Protein AF-A0A1A8DJ77-F1 (afdb_monomer_lite)

Organism: Nothobranchius kadleci (NCBI:txid1051664)

Sequence (162 aa):
SRLCQDHFEQNQFEEIARSSAGGKKLKPNAIPTLFSAGEPPYPAVTSPYILLPLKPEPVEKELNFGDHGYARRSLLPGMEEEDAERTDGDQHHCTQCQLLKKKLEQEMQHTARLQREAEEMKKRLYRLDRIEKGLQNFLYEDQVRALSLAKRSRRAVWSPET

Radius of gyration: 33.34 Å; chains: 1; bounding box: 80×44×89 Å

InterPro domains:
  IPR006612 THAP-type zinc finger [PF05485] (2-35)
  IPR006612 THAP-type zinc finger [PS50950] (1-35)

Foldseek 3Di:
DVVVPVFFDPVQWDFDPPDPVRDIDGHPPTDTVVPPPDPPPPDPPPDPPPPDDDDDDDDDDPPPPPDPCVPDPPPDPDDDDDDPPDDVPPPVCDPVNVVVVVVVVVVVVVVVVVVVVVVVVVVVVVVVVVVLVVVVVPDDPLVSVQVVDDPVPNDGDDDPVD

pLDDT: mean 71.85, std 20.34, range [38.5, 98.38]

Secondary structure (DSSP, 8-state):
-GGGTTTS-GGGEEE-TT-TT--EEE-TT---GGG------S-----S--------------------GGGS----TT----------------HHHHHHHHHHHHHHHHHHHHHHHHHHHHHHHHHHHHHHHHHHTTS-HHHHHHHHS-TT---PPPPTT-

Structure (mmCIF, N/CA/C/O backbone):
data_AF-A0A1A8DJ77-F1
#
_entry.id   AF-A0A1A8DJ77-F1
#
loop_
_atom_site.group_PDB
_atom_site.id
_atom_site.type_symbol
_atom_site.label_atom_id
_atom_site.label_alt_id
_atom_site.label_comp_id
_atom_site.label_asym_id
_atom_site.label_entity_id
_atom_site.label_seq_id
_atom_site.pdbx_PDB_ins_code
_atom_site.Cartn_x
_atom_site.Cartn_y
_atom_site.Cartn_z
_atom_site.occupancy
_atom_site.B_iso_or_equiv
_atom_site.auth_seq_id
_atom_site.auth_comp_id
_atom_site.auth_asym_id
_atom_site.auth_atom_id
_atom_site.pdbx_PDB_model_num
ATOM 1 N N . SER A 1 1 ? -50.866 -5.826 19.326 1.00 51.84 1 SER A N 1
ATOM 2 C CA . SER A 1 1 ? -49.895 -5.453 18.280 1.00 51.84 1 SER A CA 1
ATOM 3 C C . SER A 1 1 ? -48.837 -6.541 18.211 1.00 51.84 1 SER A C 1
ATOM 5 O O . SER A 1 1 ? -48.202 -6.788 19.227 1.00 51.84 1 SER A O 1
ATOM 7 N N . ARG A 1 2 ? -48.710 -7.253 17.080 1.00 55.88 2 ARG A N 1
ATOM 8 C CA . ARG A 1 2 ? -47.738 -8.357 16.900 1.00 55.88 2 ARG A CA 1
ATOM 9 C C . ARG A 1 2 ? -46.280 -7.869 16.869 1.00 55.88 2 ARG A C 1
ATOM 11 O O . ARG A 1 2 ? -45.406 -8.584 17.326 1.00 55.88 2 ARG A O 1
ATOM 18 N N . LEU A 1 3 ? -46.061 -6.617 16.456 1.00 57.31 3 LEU A N 1
ATOM 19 C CA . LEU A 1 3 ? -44.743 -5.980 16.320 1.00 57.31 3 LEU A CA 1
ATOM 20 C C . LEU A 1 3 ? -43.968 -5.844 17.643 1.00 57.31 3 LEU A C 1
ATOM 22 O O . LEU A 1 3 ? -42.762 -5.655 17.633 1.00 57.31 3 LEU A O 1
ATOM 26 N N . CYS A 1 4 ? -44.636 -5.925 18.797 1.00 64.44 4 CYS A N 1
ATOM 27 C CA . CYS A 1 4 ? -43.958 -5.802 20.088 1.00 64.44 4 CYS A CA 1
ATOM 28 C C . CYS A 1 4 ? -43.200 -7.076 20.494 1.00 64.44 4 CYS A C 1
ATOM 30 O O . CYS A 1 4 ? -42.337 -6.985 21.353 1.00 64.44 4 CYS A O 1
ATOM 32 N N . GLN A 1 5 ? -43.521 -8.248 19.933 1.00 64.19 5 GLN A N 1
ATOM 33 C CA . GLN A 1 5 ? -42.876 -9.511 20.326 1.00 64.19 5 GLN A CA 1
ATOM 34 C C . GLN A 1 5 ? -41.499 -9.695 19.680 1.00 64.19 5 GLN A C 1
ATOM 36 O O . GLN A 1 5 ? -40.620 -10.268 20.306 1.00 64.19 5 GLN A O 1
ATOM 41 N N . ASP A 1 6 ? -41.288 -9.154 18.480 1.00 73.38 6 ASP A N 1
ATOM 42 C CA . ASP A 1 6 ? -40.024 -9.321 17.747 1.00 73.38 6 ASP A CA 1
ATOM 43 C C . ASP A 1 6 ? -38.897 -8.425 18.286 1.00 73.38 6 ASP A C 1
ATOM 45 O O . ASP A 1 6 ? -37.716 -8.665 18.043 1.00 73.38 6 ASP A O 1
ATOM 49 N N . HIS A 1 7 ? -39.255 -7.362 19.009 1.00 80.69 7 HIS A N 1
ATOM 50 C CA . HIS A 1 7 ? -38.320 -6.328 19.451 1.00 80.69 7 HIS A CA 1
ATOM 51 C C . HIS A 1 7 ? -38.018 -6.367 20.950 1.00 80.69 7 HIS A C 1
ATOM 53 O O . HIS A 1 7 ? -37.307 -5.490 21.430 1.00 80.69 7 HIS A O 1
ATOM 59 N N . PHE A 1 8 ? -38.559 -7.329 21.702 1.00 82.00 8 PHE A N 1
ATOM 60 C CA . PHE A 1 8 ? -38.397 -7.416 23.155 1.00 82.00 8 PHE A CA 1
ATOM 61 C C . PHE A 1 8 ? -38.273 -8.874 23.600 1.00 82.00 8 PHE A C 1
ATOM 63 O O . PHE A 1 8 ? -38.955 -9.753 23.080 1.00 82.00 8 PHE A O 1
ATOM 70 N N . GLU A 1 9 ? -37.431 -9.125 24.598 1.00 81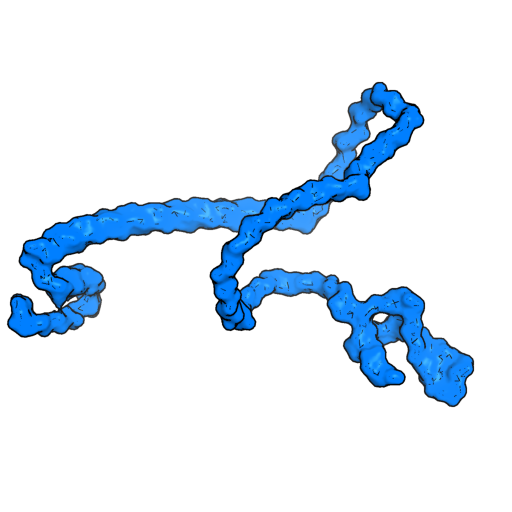.81 9 GLU A N 1
ATOM 71 C CA . GLU A 1 9 ? -37.219 -10.472 25.132 1.00 81.81 9 GLU A CA 1
ATOM 72 C C . GLU A 1 9 ? -38.457 -11.009 25.864 1.00 81.81 9 GLU A C 1
ATOM 74 O O . GLU A 1 9 ? -39.183 -10.276 26.542 1.00 81.81 9 GLU A O 1
ATOM 79 N N . GLN A 1 10 ? -38.675 -12.326 25.802 1.00 80.00 10 GLN A N 1
ATOM 80 C CA . GLN A 1 10 ? -39.860 -12.977 26.378 1.00 80.00 10 GLN A CA 1
ATOM 81 C C . GLN A 1 10 ? -39.999 -12.737 27.899 1.00 80.00 10 GLN A C 1
ATOM 83 O O . GLN A 1 10 ? -41.111 -12.664 28.422 1.00 80.00 10 GLN A O 1
ATOM 88 N N . ASN A 1 11 ? -38.878 -12.579 28.614 1.00 81.12 11 ASN A N 1
ATOM 89 C CA . ASN A 1 11 ? -38.831 -12.319 30.060 1.00 81.12 11 ASN A CA 1
ATOM 90 C C . ASN A 1 11 ? -39.237 -10.879 30.450 1.00 81.12 11 ASN A C 1
ATOM 92 O O . ASN A 1 11 ? -39.430 -10.588 31.639 1.00 81.12 11 ASN A O 1
ATOM 96 N N . GLN A 1 12 ? -39.368 -9.982 29.468 1.00 82.81 12 GLN A N 1
ATOM 97 C CA . GLN A 1 12 ? -39.816 -8.603 29.648 1.00 82.81 12 GLN A CA 1
ATOM 98 C C . GLN A 1 12 ? -41.336 -8.463 29.541 1.00 82.81 12 GLN A C 1
ATOM 100 O O . GLN A 1 12 ? -41.854 -7.360 29.703 1.00 82.81 12 GLN A O 1
ATOM 105 N N . PHE A 1 13 ? -42.060 -9.558 29.309 1.00 85.31 13 PHE A N 1
ATOM 106 C CA . PHE A 1 13 ? -43.514 -9.578 29.332 1.00 85.31 13 PHE A CA 1
ATOM 107 C C . PHE A 1 13 ? -44.039 -10.089 30.676 1.00 85.31 13 PHE A C 1
ATOM 109 O O . PHE A 1 13 ? -43.547 -11.075 31.221 1.00 85.31 13 PHE A O 1
ATOM 116 N N . GLU A 1 14 ? -45.070 -9.431 31.188 1.00 82.19 14 GLU A N 1
ATOM 117 C CA . GLU A 1 14 ? -45.860 -9.863 32.336 1.00 82.19 14 GLU A CA 1
ATOM 118 C C . GLU A 1 14 ? -47.223 -10.371 31.862 1.00 82.19 14 GLU A C 1
ATOM 120 O O . GLU A 1 14 ? -47.857 -9.810 30.958 1.00 82.19 14 GLU A O 1
ATOM 125 N N . GLU A 1 15 ? -47.668 -11.466 32.470 1.00 73.25 15 GLU A N 1
ATOM 126 C CA . GLU A 1 15 ? -48.970 -12.061 32.209 1.00 73.25 15 GLU A CA 1
ATOM 127 C C . GLU A 1 15 ? -50.035 -11.331 33.032 1.00 73.25 15 GLU A C 1
ATOM 129 O O . GLU A 1 15 ? -50.029 -11.358 34.264 1.00 73.25 15 GLU A O 1
ATOM 134 N N . ILE A 1 16 ? -50.949 -10.630 32.357 1.00 68.44 16 ILE A N 1
ATOM 135 C CA . ILE A 1 16 ? -52.007 -9.890 33.045 1.00 68.44 16 ILE A CA 1
ATOM 136 C C . ILE A 1 16 ? -53.194 -10.827 33.263 1.00 68.44 16 ILE A C 1
ATOM 138 O O . ILE A 1 16 ? -54.049 -10.978 32.388 1.00 68.44 16 ILE A O 1
ATOM 142 N N . ALA A 1 17 ? -53.300 -11.368 34.479 1.00 56.66 17 ALA A N 1
ATOM 143 C CA . ALA A 1 17 ? -54.407 -12.227 34.917 1.00 56.66 17 ALA A CA 1
ATOM 144 C C . ALA A 1 17 ? -55.807 -11.562 34.864 1.00 56.66 17 ALA A C 1
ATOM 146 O O . ALA A 1 17 ? -56.814 -12.222 35.089 1.00 56.66 17 ALA A O 1
ATOM 147 N N . ARG A 1 18 ? -55.898 -10.253 34.580 1.00 56.22 18 ARG A N 1
ATOM 148 C CA . ARG A 1 18 ? -57.150 -9.466 34.572 1.00 56.22 18 ARG A CA 1
ATOM 149 C C . ARG A 1 18 ? -57.636 -9.017 33.189 1.00 56.22 18 ARG A C 1
ATOM 151 O O . ARG A 1 18 ? -58.581 -8.239 33.116 1.00 56.22 18 ARG A O 1
ATOM 158 N N . SER A 1 19 ? -57.019 -9.468 32.095 1.00 54.69 19 SER A N 1
ATOM 159 C CA . SER A 1 19 ? -57.529 -9.167 30.749 1.00 54.69 19 SER A CA 1
ATOM 160 C C . SER A 1 19 ? -58.411 -10.308 30.240 1.00 54.69 19 SER A C 1
ATOM 162 O O . SER A 1 19 ? -57.983 -11.458 30.206 1.00 54.69 19 SER A O 1
ATOM 164 N N . SER A 1 20 ? -59.631 -9.997 29.797 1.00 52.88 20 SER A N 1
ATOM 165 C CA . SER A 1 20 ? -60.588 -10.964 29.227 1.00 52.88 20 SER A CA 1
ATOM 166 C C . SER A 1 20 ? -60.107 -11.643 27.932 1.00 52.88 20 SER A C 1
ATOM 168 O O . SER A 1 20 ? -60.791 -12.514 27.409 1.00 52.88 20 SER A O 1
ATOM 170 N N . ALA A 1 21 ? -58.924 -11.268 27.429 1.00 58.22 21 ALA A N 1
ATOM 171 C CA . ALA A 1 21 ? -58.300 -11.786 26.215 1.00 58.22 21 ALA A CA 1
ATOM 172 C C . ALA A 1 21 ? -56.899 -12.402 26.442 1.00 58.22 21 ALA A C 1
ATOM 174 O O . ALA A 1 21 ? -56.183 -12.626 25.468 1.00 58.22 21 ALA A O 1
ATOM 175 N N . GLY A 1 22 ? -56.480 -12.653 27.693 1.00 57.66 22 GLY A N 1
ATOM 176 C CA . GLY A 1 22 ? -55.218 -13.359 27.990 1.00 57.66 22 GLY A CA 1
ATOM 177 C C . GLY A 1 22 ? -53.959 -12.665 27.448 1.00 57.66 22 GLY A C 1
ATOM 178 O O . GLY A 1 22 ? -53.024 -13.318 26.986 1.00 57.66 22 GLY A O 1
ATOM 179 N N . GLY A 1 23 ? -53.946 -11.330 27.436 1.00 64.25 23 GLY A N 1
ATOM 180 C CA . GLY A 1 23 ? -52.876 -10.538 26.838 1.00 64.25 23 GLY A CA 1
ATOM 181 C C . GLY A 1 23 ? -51.635 -10.430 27.728 1.00 64.25 23 GLY A C 1
ATOM 182 O O . GLY A 1 23 ? -51.720 -10.042 28.892 1.00 64.25 23 GLY A O 1
ATOM 183 N N . LYS A 1 24 ? -50.461 -10.702 27.150 1.00 73.81 24 LYS A N 1
ATOM 184 C CA . LYS A 1 24 ? -49.154 -10.373 27.741 1.00 73.81 24 LYS A CA 1
ATOM 185 C C . LYS A 1 24 ? -48.822 -8.902 27.477 1.00 73.81 24 LYS A C 1
ATOM 187 O O . LYS A 1 24 ? -49.016 -8.429 26.353 1.00 73.81 24 LYS A O 1
ATOM 192 N N . LYS A 1 25 ? -48.303 -8.181 28.474 1.00 81.00 25 LYS A N 1
ATOM 193 C CA . LYS A 1 25 ? -47.880 -6.773 28.340 1.00 81.00 25 LYS A CA 1
ATOM 194 C C . LYS A 1 25 ? -46.406 -6.627 28.697 1.00 81.00 25 LYS A C 1
ATOM 196 O O . LYS A 1 25 ? -45.910 -7.351 29.545 1.00 81.00 25 LYS A O 1
ATOM 201 N N . LEU A 1 26 ? -45.718 -5.687 28.058 1.00 81.38 26 LEU A N 1
ATOM 202 C CA . LEU A 1 26 ? -44.345 -5.336 28.408 1.00 81.38 26 LEU A CA 1
ATOM 203 C C . LEU A 1 26 ? -44.260 -4.726 29.814 1.00 81.38 26 LEU A C 1
ATOM 205 O O . LEU A 1 26 ? -45.126 -3.938 30.213 1.00 81.38 26 LEU A O 1
ATOM 209 N N . LYS A 1 27 ? -43.184 -5.060 30.526 1.00 85.06 27 LYS A N 1
ATOM 210 C CA . LYS A 1 27 ? -42.765 -4.414 31.771 1.00 85.06 27 LYS A CA 1
ATOM 211 C C . LYS A 1 27 ? -42.522 -2.917 31.537 1.00 85.06 27 LYS A C 1
ATOM 213 O O . LYS A 1 27 ? -42.059 -2.549 30.459 1.00 85.06 27 LYS A O 1
ATOM 218 N N . PRO A 1 28 ? -42.741 -2.049 32.541 1.00 79.81 28 PRO A N 1
ATOM 219 C CA . PRO A 1 28 ? -42.456 -0.614 32.422 1.00 79.81 28 PRO A CA 1
ATOM 220 C C . PRO A 1 28 ? -41.002 -0.298 32.037 1.00 79.81 28 PRO A C 1
ATOM 222 O O . PRO A 1 28 ? -40.753 0.692 31.362 1.00 79.81 28 PRO A O 1
ATOM 225 N N . ASN A 1 29 ? -40.063 -1.171 32.417 1.00 81.50 29 ASN A N 1
ATOM 226 C CA . ASN A 1 29 ? -38.628 -1.043 32.141 1.00 81.50 29 ASN A CA 1
ATOM 227 C C . ASN A 1 29 ? -38.158 -1.969 31.003 1.00 81.50 29 ASN A C 1
ATOM 229 O O . ASN A 1 29 ? -37.002 -2.388 30.989 1.00 81.50 29 ASN A O 1
ATOM 233 N N . ALA A 1 30 ? -39.052 -2.378 30.099 1.00 82.81 30 ALA A N 1
ATOM 23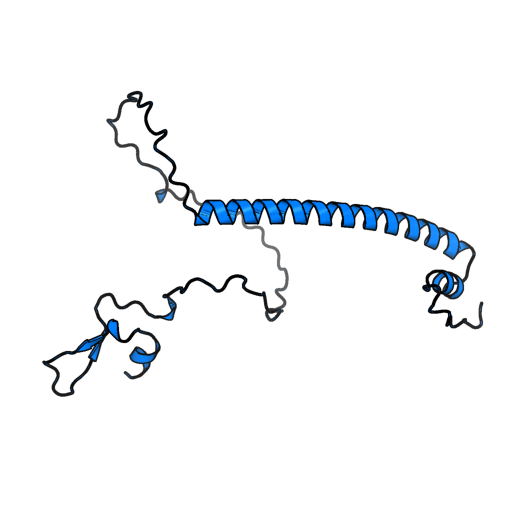4 C CA . ALA A 1 30 ? -38.676 -3.214 28.965 1.00 82.81 30 ALA A CA 1
ATOM 235 C C . ALA A 1 30 ? -37.749 -2.437 28.017 1.00 82.81 30 ALA A C 1
ATOM 237 O O . ALA A 1 30 ? -38.075 -1.334 27.574 1.00 82.81 30 ALA A O 1
ATOM 238 N N . ILE A 1 31 ? -36.593 -3.022 27.709 1.00 78.69 31 ILE A N 1
ATOM 239 C CA . ILE A 1 31 ? -35.590 -2.440 26.815 1.00 78.69 31 ILE A CA 1
ATOM 240 C C . ILE A 1 31 ? -35.661 -3.206 25.494 1.00 78.69 31 ILE A C 1
ATOM 242 O O . ILE A 1 31 ? -35.503 -4.429 25.528 1.00 78.69 31 ILE A O 1
ATOM 246 N N . PRO A 1 32 ? -35.870 -2.529 24.348 1.00 83.75 32 PRO A N 1
ATOM 247 C CA . PRO A 1 32 ? -35.885 -3.204 23.060 1.00 83.75 32 PRO A CA 1
ATOM 248 C C . PRO A 1 32 ? -34.564 -3.930 22.787 1.00 83.75 32 PRO A C 1
ATOM 250 O O . PRO A 1 32 ? -33.491 -3.383 23.049 1.00 83.75 32 PRO A O 1
ATOM 253 N N . THR A 1 33 ? -34.628 -5.116 22.186 1.00 76.44 33 THR A N 1
ATOM 254 C CA . THR A 1 33 ? -33.459 -5.938 21.823 1.00 76.44 33 THR A CA 1
ATOM 255 C C . THR A 1 33 ? -32.489 -5.213 20.890 1.00 76.44 33 THR A C 1
ATOM 257 O O . THR A 1 33 ? -31.295 -5.477 20.933 1.00 76.44 33 THR A O 1
ATOM 260 N N . LEU A 1 34 ? -32.965 -4.225 20.122 1.00 72.94 34 LEU A N 1
ATOM 261 C CA . LEU A 1 34 ? -32.128 -3.313 19.327 1.00 72.94 34 LEU A CA 1
ATOM 262 C C . LEU A 1 34 ? -31.071 -2.567 20.163 1.00 72.94 34 LEU A C 1
ATOM 264 O O . LEU A 1 34 ? -30.037 -2.180 19.627 1.00 72.94 34 LEU A O 1
ATOM 268 N N . PHE A 1 35 ? -31.330 -2.358 21.457 1.00 69.25 35 PHE A N 1
ATOM 269 C CA . PHE A 1 35 ? -30.414 -1.707 22.398 1.00 69.25 35 PHE A CA 1
ATOM 270 C C . PHE A 1 35 ? -29.693 -2.694 23.315 1.00 69.25 35 PHE A C 1
ATOM 272 O O . PHE A 1 35 ? -28.780 -2.293 24.039 1.00 69.25 35 PHE A O 1
ATOM 279 N N . SER A 1 36 ? -30.060 -3.978 23.279 1.00 63.53 36 SER A N 1
ATOM 280 C CA . SER A 1 36 ? -29.227 -5.037 23.836 1.00 63.53 36 SER A CA 1
ATOM 281 C C . SER A 1 36 ? -28.021 -5.194 22.923 1.00 63.53 36 SER A C 1
ATOM 283 O O . SER A 1 36 ? -27.973 -6.054 22.048 1.00 63.53 36 SER A O 1
ATOM 285 N N . ALA A 1 37 ? -27.030 -4.333 23.137 1.00 57.72 37 ALA A N 1
ATOM 286 C CA . ALA A 1 37 ? -25.674 -4.576 22.703 1.00 57.72 37 ALA A CA 1
ATOM 287 C C . ALA A 1 37 ? -25.192 -5.847 23.418 1.00 57.72 37 ALA A C 1
ATOM 289 O O . ALA A 1 37 ? -24.577 -5.794 24.481 1.00 57.72 37 ALA A O 1
ATOM 290 N N . GLY A 1 38 ? -25.510 -7.011 22.844 1.00 57.50 38 GLY A N 1
ATOM 291 C CA . GLY A 1 38 ? -24.636 -8.162 22.984 1.00 57.50 38 GLY A CA 1
ATOM 292 C C . GLY A 1 38 ? -23.220 -7.705 22.646 1.00 57.50 38 GLY A C 1
ATOM 293 O O . GLY A 1 38 ? -23.038 -6.787 21.841 1.00 57.50 38 GLY A O 1
ATOM 294 N N . GLU A 1 39 ? -22.236 -8.292 23.319 1.00 51.28 39 GLU A N 1
ATOM 295 C CA . GLU A 1 39 ? -20.825 -8.009 23.076 1.00 51.28 39 GLU A CA 1
ATOM 296 C C . GLU A 1 39 ? -20.594 -7.959 21.555 1.00 51.28 39 GLU A C 1
ATOM 298 O O . GLU A 1 39 ? -20.901 -8.944 20.871 1.00 51.28 39 GLU A O 1
ATOM 303 N N . PRO A 1 40 ? -20.194 -6.805 20.981 1.00 51.41 40 PRO A N 1
ATOM 304 C CA . PRO A 1 40 ? -20.065 -6.703 19.539 1.00 51.41 40 PRO A CA 1
ATOM 305 C C . PRO A 1 40 ? -19.062 -7.775 19.112 1.00 51.41 40 PRO A C 1
ATOM 307 O O . PRO A 1 40 ? -17.978 -7.826 19.703 1.00 51.41 40 PRO A O 1
ATOM 310 N N . PRO A 1 41 ? -19.384 -8.640 18.129 1.00 48.75 41 PRO A N 1
ATOM 311 C CA . PRO A 1 41 ? -18.414 -9.589 17.617 1.00 48.75 41 PRO A CA 1
ATOM 312 C C . PRO A 1 41 ? -17.287 -8.770 16.994 1.00 48.75 41 PRO A C 1
ATOM 314 O O . PRO A 1 41 ? -17.394 -8.249 15.885 1.00 48.75 41 PRO A O 1
ATOM 317 N N . TYR A 1 42 ? -16.223 -8.570 17.761 1.00 42.91 42 TYR A N 1
ATOM 318 C CA . TYR A 1 42 ? -15.037 -7.906 17.272 1.00 42.91 42 TYR A CA 1
ATOM 319 C C . TYR A 1 42 ? -14.233 -8.925 16.453 1.00 42.91 42 TYR A C 1
ATOM 321 O O . TYR A 1 42 ? -14.036 -10.049 16.924 1.00 42.91 42 TYR A O 1
ATOM 329 N N . PRO A 1 43 ? -13.726 -8.556 15.265 1.00 53.66 43 PRO A N 1
ATOM 330 C CA . PRO A 1 43 ? -13.778 -7.238 14.645 1.00 53.66 43 PRO A CA 1
ATOM 331 C C . PRO A 1 43 ? -14.940 -7.106 13.656 1.00 53.66 43 PRO A C 1
ATOM 333 O O . PRO A 1 43 ? -15.202 -8.001 12.853 1.00 53.66 43 PRO A O 1
ATOM 336 N N . ALA A 1 44 ? -15.558 -5.922 13.650 1.00 48.94 44 ALA A N 1
ATOM 337 C CA . ALA A 1 44 ? -16.342 -5.438 12.527 1.00 48.94 44 ALA A CA 1
ATOM 338 C C . ALA A 1 44 ? -15.428 -5.371 11.296 1.00 48.94 44 ALA A C 1
ATOM 340 O O . ALA A 1 44 ? -14.699 -4.400 11.090 1.00 48.94 44 ALA A O 1
ATOM 341 N N . VAL A 1 45 ? -15.433 -6.440 10.500 1.00 45.53 45 VAL A N 1
ATOM 342 C CA . VAL A 1 45 ? -14.907 -6.418 9.142 1.00 45.53 45 VAL A CA 1
ATOM 343 C C . VAL A 1 45 ? -15.758 -5.403 8.396 1.00 45.53 45 VAL A C 1
ATOM 345 O O . VAL A 1 45 ? -16.937 -5.625 8.122 1.00 45.53 45 VAL A O 1
ATOM 348 N N . THR A 1 46 ? -15.162 -4.247 8.142 1.00 48.53 46 THR A N 1
ATOM 349 C CA . THR A 1 46 ? -15.692 -3.199 7.288 1.00 48.53 46 THR A CA 1
ATOM 350 C C . THR A 1 46 ? -15.947 -3.785 5.901 1.00 48.53 46 THR A C 1
ATOM 352 O O . THR A 1 46 ? -15.051 -3.902 5.070 1.00 48.53 46 THR A O 1
ATOM 355 N N . SER A 1 47 ? -17.190 -4.197 5.651 1.00 38.62 47 SER A N 1
ATOM 356 C CA . SER A 1 47 ? -17.661 -4.489 4.301 1.00 38.62 47 SER A CA 1
ATOM 357 C C . SER A 1 47 ? -17.677 -3.181 3.494 1.00 38.62 47 SER A C 1
ATOM 359 O O . SER A 1 47 ? -18.221 -2.181 3.976 1.00 38.62 47 SER A O 1
ATOM 361 N N . PRO A 1 48 ? -17.087 -3.140 2.287 1.00 50.84 48 PRO A N 1
ATOM 362 C CA . PRO A 1 48 ? -16.963 -1.929 1.492 1.00 50.84 48 PRO A CA 1
ATOM 363 C C . PRO A 1 48 ? -18.256 -1.698 0.701 1.00 50.84 48 PRO A C 1
ATOM 365 O O . PRO A 1 48 ? -18.309 -1.928 -0.500 1.00 50.84 48 PRO A O 1
ATOM 368 N N . TYR A 1 49 ? -19.320 -1.258 1.369 1.00 47.22 49 TYR A N 1
ATOM 369 C CA . TYR A 1 49 ? -20.577 -0.891 0.704 1.00 47.22 49 TYR A CA 1
ATOM 370 C C . TYR A 1 49 ? -21.149 0.420 1.240 1.00 47.22 49 TYR A C 1
ATOM 372 O O . TYR A 1 49 ? -22.335 0.526 1.515 1.00 47.22 49 TYR A O 1
ATOM 380 N N . ILE A 1 50 ? -20.314 1.452 1.362 1.00 54.69 50 ILE A N 1
ATOM 381 C CA . ILE A 1 50 ? -20.798 2.838 1.380 1.00 54.69 50 ILE A CA 1
ATOM 382 C C . ILE A 1 50 ? -19.848 3.686 0.525 1.00 54.69 50 ILE A C 1
AT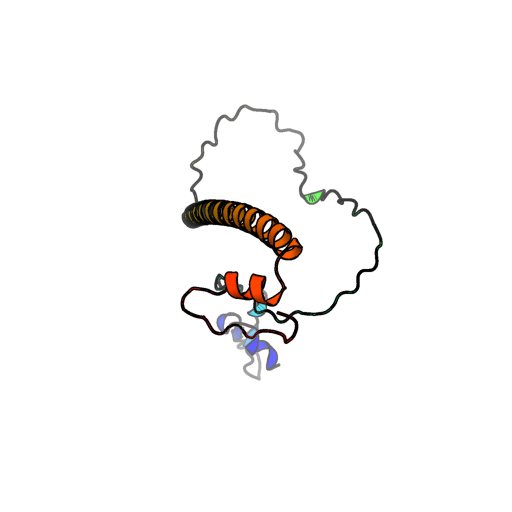OM 384 O O . ILE A 1 50 ? -19.066 4.488 1.022 1.00 54.69 50 ILE A O 1
ATOM 388 N N . LEU A 1 51 ? -19.893 3.477 -0.792 1.00 48.91 51 LEU A N 1
ATOM 389 C CA . LEU A 1 51 ? -19.471 4.489 -1.760 1.00 48.91 51 LEU A CA 1
ATOM 390 C C . LEU A 1 51 ? -20.702 5.330 -2.109 1.00 48.91 51 LEU A C 1
ATOM 392 O O . LEU A 1 51 ? -21.401 5.056 -3.080 1.00 48.91 51 LEU A O 1
ATOM 396 N N . LEU A 1 52 ? -20.978 6.345 -1.294 1.00 47.53 52 LEU A N 1
ATOM 397 C CA . LEU A 1 52 ? -21.810 7.477 -1.696 1.00 47.53 52 LEU A CA 1
ATOM 398 C C . LEU A 1 52 ? -20.866 8.661 -1.954 1.00 47.53 52 LEU A C 1
ATOM 400 O O . LEU A 1 52 ? -20.126 9.035 -1.042 1.00 47.53 52 LEU A O 1
ATOM 404 N N . PRO A 1 53 ? -20.834 9.241 -3.170 1.00 45.81 53 PRO A N 1
ATOM 405 C CA . PRO A 1 53 ? -19.949 10.357 -3.468 1.00 45.81 53 PRO A CA 1
ATOM 406 C C . PRO A 1 53 ? -20.491 11.623 -2.798 1.00 45.81 53 PRO A C 1
ATOM 408 O O . PRO A 1 53 ? -21.426 12.252 -3.295 1.00 45.81 53 PRO A O 1
ATOM 411 N N . LEU A 1 54 ? -19.905 12.011 -1.667 1.00 43.00 54 LEU A N 1
ATOM 412 C CA . LEU A 1 54 ? -20.104 13.347 -1.117 1.00 43.00 54 LEU A CA 1
ATOM 413 C C . LEU A 1 54 ? -19.216 14.320 -1.899 1.00 43.00 54 LEU A C 1
ATOM 415 O O . LEU A 1 54 ? -17.989 14.283 -1.811 1.00 43.00 54 LEU A O 1
ATOM 419 N N . LYS A 1 55 ? -19.860 15.166 -2.708 1.00 39.25 55 LYS A N 1
ATOM 420 C CA . LYS A 1 55 ? -19.246 16.354 -3.311 1.00 39.25 55 LYS A CA 1
ATOM 421 C C . LYS A 1 55 ? -18.629 17.244 -2.218 1.00 39.25 55 LYS A C 1
ATOM 423 O O . LYS A 1 55 ? -19.272 17.425 -1.185 1.00 39.25 55 LYS A O 1
ATOM 428 N N . PRO A 1 56 ? -17.461 17.862 -2.455 1.00 47.94 56 PRO A N 1
ATOM 429 C CA . PRO A 1 56 ? -16.933 18.887 -1.567 1.00 47.94 56 PRO A CA 1
ATOM 430 C C . PRO A 1 56 ? -17.536 20.256 -1.922 1.00 47.94 56 PRO A C 1
ATOM 432 O O . PRO A 1 56 ? -17.426 20.708 -3.059 1.00 47.94 56 PRO A O 1
ATOM 435 N N . GLU A 1 57 ? -18.148 20.914 -0.941 1.00 38.91 57 GLU A N 1
ATOM 436 C CA . GLU A 1 57 ? -18.423 22.358 -0.937 1.00 38.91 57 GLU A CA 1
ATOM 437 C C . GLU A 1 57 ? -17.802 22.935 0.350 1.00 38.91 57 GLU A C 1
ATOM 439 O O . GLU A 1 57 ? -17.947 22.309 1.409 1.00 38.91 57 GLU A O 1
ATOM 444 N N . PRO A 1 58 ? -17.065 24.059 0.290 1.00 48.75 58 PRO A N 1
ATOM 445 C CA . PRO A 1 58 ? -16.289 24.561 1.412 1.00 48.75 58 PRO A CA 1
ATOM 446 C C . PRO A 1 58 ? -17.059 25.656 2.153 1.00 48.75 58 PRO A C 1
ATOM 448 O O . PRO A 1 58 ? -17.293 26.729 1.609 1.00 48.75 58 PRO A O 1
ATOM 451 N N . VAL A 1 59 ? -17.389 25.437 3.425 1.00 41.47 59 VAL A N 1
ATOM 452 C CA . VAL A 1 59 ? -17.665 26.550 4.343 1.00 41.47 59 VAL A CA 1
ATOM 453 C C . VAL A 1 59 ? -17.004 26.244 5.675 1.00 41.47 59 VAL A C 1
ATOM 455 O O . VAL A 1 59 ? -17.483 25.437 6.471 1.00 41.47 59 VAL A O 1
ATOM 458 N N . GLU A 1 60 ? -15.879 26.918 5.889 1.00 51.72 60 GLU A N 1
ATOM 459 C CA . GLU A 1 60 ? -15.279 27.130 7.195 1.00 51.72 60 GLU A CA 1
ATOM 460 C C . GLU A 1 60 ? -16.336 27.755 8.109 1.00 51.72 60 GLU A C 1
ATOM 462 O O . GLU A 1 60 ? -16.745 28.905 7.951 1.00 51.72 60 GLU A O 1
ATOM 467 N N . LYS A 1 61 ? -16.823 26.971 9.065 1.00 44.06 61 LYS A N 1
ATOM 468 C CA . LYS A 1 61 ? -17.503 27.504 10.236 1.00 44.06 61 LYS A CA 1
ATOM 469 C C . LYS A 1 61 ? -16.790 26.916 11.430 1.00 44.06 61 LYS A C 1
ATOM 471 O O . LYS A 1 61 ? -16.928 25.728 11.713 1.00 44.06 61 LYS A O 1
ATOM 476 N N . GLU A 1 62 ? -15.979 27.757 12.061 1.00 46.12 62 GLU A N 1
ATOM 477 C CA . GLU A 1 62 ? -15.372 27.519 13.361 1.00 46.12 62 GLU A CA 1
ATOM 478 C C . GLU A 1 62 ? -16.423 26.895 14.286 1.00 46.12 62 GLU A C 1
ATOM 480 O O . GLU A 1 62 ? -17.368 27.556 14.729 1.00 46.12 62 GLU A O 1
ATOM 485 N N . LEU A 1 63 ? -16.292 25.591 14.550 1.00 47.12 63 LEU A N 1
ATOM 486 C CA . LEU A 1 63 ? -16.987 24.974 15.665 1.00 47.12 63 LEU A CA 1
ATOM 487 C C . LEU A 1 63 ? -16.309 25.509 16.921 1.00 47.12 63 LEU A C 1
ATOM 489 O O . LEU A 1 63 ? -15.313 24.974 17.402 1.00 47.12 63 LEU A O 1
ATOM 493 N N . ASN A 1 64 ? -16.873 26.603 17.423 1.00 46.16 64 ASN A N 1
ATOM 494 C CA . ASN A 1 64 ? -16.786 26.991 18.816 1.00 46.16 64 ASN A CA 1
ATOM 495 C C . ASN A 1 64 ? -17.049 25.726 19.644 1.00 46.16 64 ASN A C 1
ATOM 497 O O . ASN A 1 64 ? -18.173 25.216 19.667 1.00 46.16 64 ASN A O 1
ATOM 501 N N . PHE A 1 65 ? -15.999 25.181 20.259 1.00 44.59 65 PHE A N 1
ATOM 502 C CA . PHE A 1 65 ? -16.120 24.117 21.244 1.00 44.59 65 PHE A CA 1
ATOM 503 C C . PHE A 1 65 ? -16.894 24.702 22.422 1.00 44.59 65 PHE A C 1
ATOM 505 O O . PHE A 1 65 ? -16.327 25.357 23.293 1.00 44.59 65 PHE A O 1
ATOM 512 N N . GLY A 1 66 ? -18.215 24.526 22.394 1.00 47.97 66 GLY A N 1
ATOM 513 C CA . GLY A 1 66 ? -19.088 24.846 23.506 1.00 47.97 66 GLY A CA 1
ATOM 514 C C . GLY A 1 66 ? -18.590 24.098 24.731 1.00 47.97 66 GLY A C 1
ATOM 515 O O . GLY A 1 66 ? -18.684 22.875 24.798 1.00 47.97 66 GLY A O 1
ATOM 516 N N . ASP A 1 67 ? -18.018 24.855 25.659 1.00 50.38 67 ASP A N 1
ATOM 517 C CA . ASP A 1 67 ? -17.551 24.404 26.959 1.00 50.38 67 ASP A CA 1
ATOM 518 C C . ASP A 1 67 ? -18.700 23.657 27.655 1.00 50.38 67 ASP A C 1
ATOM 520 O O . ASP A 1 67 ? -19.720 24.237 28.041 1.00 50.38 67 ASP A O 1
ATOM 524 N N . HIS A 1 68 ? -18.588 22.331 27.727 1.00 55.47 68 HIS A N 1
ATOM 525 C CA . HIS A 1 68 ? -19.591 21.455 28.314 1.00 55.47 68 HIS A CA 1
ATOM 526 C C . HIS A 1 68 ? -19.571 21.613 29.841 1.00 55.47 68 HIS A C 1
ATOM 528 O O . HIS A 1 68 ? -18.995 20.808 30.574 1.00 55.47 68 HIS A O 1
ATOM 534 N N . GLY A 1 69 ? -20.226 22.669 30.330 1.00 58.66 69 GLY A N 1
ATOM 535 C CA . GLY A 1 69 ? -20.258 23.058 31.743 1.00 58.66 69 GLY A CA 1
ATOM 536 C C . GLY A 1 69 ? -20.805 22.002 32.712 1.00 58.66 69 GLY A C 1
ATOM 537 O O . GLY A 1 69 ? -20.594 22.127 33.912 1.00 58.66 69 GLY A O 1
ATOM 538 N N . TYR A 1 70 ? -21.441 20.931 32.225 1.00 59.00 70 TYR A N 1
ATOM 539 C CA . TYR A 1 70 ? -21.891 19.812 33.063 1.00 59.00 70 TYR A CA 1
ATOM 540 C C . TYR A 1 70 ? -20.745 18.910 33.560 1.00 59.00 70 TYR A C 1
ATOM 542 O O . TYR A 1 70 ? -20.959 18.110 34.466 1.00 59.00 70 TYR A O 1
ATOM 550 N N . ALA A 1 71 ? -19.537 19.025 32.993 1.00 54.53 71 ALA A N 1
ATOM 551 C CA . ALA A 1 71 ? -18.347 18.304 33.456 1.00 54.53 71 ALA A CA 1
ATOM 552 C C . ALA A 1 71 ? -17.502 19.105 34.467 1.00 54.53 71 ALA A C 1
ATOM 554 O O . ALA A 1 71 ? -16.505 18.592 34.984 1.00 54.53 71 ALA A O 1
ATOM 555 N N . ARG A 1 72 ? -17.878 20.355 34.777 1.00 57.78 72 ARG A N 1
ATOM 556 C CA . ARG A 1 72 ? -17.207 21.121 35.831 1.00 57.78 72 ARG A CA 1
ATOM 557 C C . ARG A 1 72 ? -17.648 20.576 37.185 1.00 57.78 72 ARG A C 1
ATOM 559 O O . ARG A 1 72 ? -18.808 20.687 37.565 1.00 57.78 72 ARG A O 1
ATOM 566 N N . ARG A 1 73 ? -16.701 20.001 37.928 1.00 56.66 73 ARG A N 1
ATOM 567 C CA . ARG A 1 73 ? -16.884 19.703 39.350 1.00 56.66 73 ARG A CA 1
ATOM 568 C C . ARG A 1 73 ? -17.117 21.031 40.069 1.00 56.66 73 ARG A C 1
ATOM 570 O O . ARG A 1 73 ? -16.179 21.799 40.258 1.00 56.66 73 ARG A O 1
ATOM 577 N N . SER A 1 74 ? -18.358 21.322 40.437 1.00 50.38 74 SER A N 1
ATOM 578 C CA . SER A 1 74 ? -18.643 22.370 41.410 1.00 50.38 74 SER A CA 1
ATOM 579 C C . SER A 1 74 ? -18.045 21.924 42.742 1.00 50.38 74 SER A C 1
ATOM 581 O O . SER A 1 74 ? -18.608 21.069 43.420 1.00 50.38 74 SER A O 1
ATOM 583 N N . LEU A 1 75 ? -16.869 22.452 43.086 1.00 48.66 75 LEU A N 1
ATOM 584 C CA . LEU A 1 75 ? -16.345 22.357 44.443 1.00 48.66 75 LEU A CA 1
ATOM 585 C C . LEU A 1 75 ? -17.311 23.138 45.334 1.00 48.66 75 LEU A C 1
ATOM 587 O O . LEU A 1 75 ? -17.466 24.351 45.186 1.00 48.66 75 LEU A O 1
ATOM 591 N N . LEU A 1 76 ? -18.030 22.420 46.194 1.00 48.69 76 LEU A N 1
ATOM 592 C CA . LEU A 1 76 ? -18.863 23.038 47.216 1.00 48.69 76 LEU A CA 1
ATOM 593 C C . LEU A 1 76 ? -17.949 23.848 48.154 1.00 48.69 76 LEU A C 1
ATOM 595 O O . LEU A 1 76 ? -16.907 23.330 48.560 1.00 48.69 76 LEU A O 1
ATOM 599 N N . PRO A 1 77 ? -18.302 25.099 48.503 1.00 40.91 77 PRO A N 1
ATOM 600 C CA . PRO A 1 77 ? -17.508 25.896 49.432 1.00 40.91 77 PRO A CA 1
ATOM 601 C C . PRO A 1 77 ? -17.484 25.223 50.812 1.00 40.91 77 PRO A C 1
ATOM 603 O O . PRO A 1 77 ? -18.526 25.134 51.459 1.00 40.91 77 PRO A O 1
ATOM 606 N N . GLY A 1 78 ? -16.316 24.732 51.243 1.00 47.84 78 GLY A N 1
ATOM 607 C CA . GLY A 1 78 ? -16.125 24.185 52.593 1.00 47.84 78 GLY A CA 1
ATOM 608 C C . GLY A 1 78 ? -15.218 22.957 52.747 1.00 47.84 78 GLY A C 1
ATOM 609 O O . GLY A 1 78 ? -15.059 22.508 53.874 1.00 47.84 78 GLY A O 1
ATOM 610 N N . MET A 1 79 ? -14.622 22.403 51.684 1.00 41.28 79 MET A N 1
ATOM 611 C CA . MET A 1 79 ? -13.530 21.426 51.838 1.00 41.28 79 MET A CA 1
ATOM 612 C C . MET A 1 79 ? -12.194 22.147 51.709 1.00 41.28 79 MET A C 1
ATOM 614 O O . MET A 1 79 ? -11.711 22.391 50.605 1.00 41.28 79 MET A O 1
ATOM 618 N N . GLU A 1 80 ? -11.652 22.539 52.857 1.00 41.00 80 GLU A N 1
ATOM 619 C CA . GLU A 1 80 ? -10.250 22.913 53.003 1.00 41.00 80 GLU A CA 1
ATOM 620 C C . GLU A 1 80 ? -9.367 21.727 52.579 1.00 41.00 80 GLU A C 1
ATOM 622 O O . GLU A 1 80 ? -9.743 20.563 52.742 1.00 41.00 80 GLU A O 1
ATOM 627 N N . GLU A 1 81 ? -8.227 22.040 51.961 1.00 50.34 81 GLU A N 1
ATOM 628 C CA . GLU A 1 81 ? -7.185 21.082 51.600 1.00 50.34 81 GLU A CA 1
ATOM 629 C C . GLU A 1 81 ? -6.655 20.405 52.869 1.00 50.34 81 GLU A C 1
ATOM 631 O O . GLU A 1 81 ? -5.750 20.914 53.525 1.00 50.34 81 GLU A O 1
ATOM 636 N N . GLU A 1 82 ? -7.215 19.253 53.226 1.00 43.91 82 GLU A N 1
ATOM 637 C CA . GLU A 1 82 ? -6.525 18.305 54.091 1.00 43.91 82 GLU A CA 1
ATOM 638 C C . GLU A 1 82 ? -5.814 17.278 53.217 1.00 43.91 82 GLU A C 1
ATOM 640 O O . GLU A 1 82 ? -6.435 16.513 52.472 1.00 43.91 82 GLU A O 1
ATOM 645 N N . ASP A 1 83 ? -4.487 17.299 53.332 1.00 47.59 83 ASP A N 1
ATOM 646 C CA . ASP A 1 83 ? -3.577 16.224 52.973 1.00 47.59 83 ASP A CA 1
ATOM 647 C C . ASP A 1 83 ? -4.206 14.856 53.265 1.00 47.59 83 ASP A C 1
ATOM 649 O O . ASP A 1 83 ? -4.248 14.369 54.395 1.00 47.59 83 ASP A O 1
ATOM 653 N N . ALA A 1 84 ? -4.661 14.203 52.202 1.00 44.97 84 ALA A N 1
ATOM 654 C CA . ALA A 1 84 ? -4.943 12.783 52.191 1.00 44.97 84 ALA A CA 1
ATOM 655 C C . ALA A 1 84 ? -4.067 12.147 51.115 1.00 44.97 84 ALA A C 1
ATOM 657 O O . ALA A 1 84 ? -4.512 11.725 50.047 1.00 44.97 84 ALA A O 1
ATOM 658 N N . GLU A 1 85 ? -2.782 12.054 51.445 1.00 48.31 85 GLU A N 1
ATOM 659 C CA . GLU A 1 85 ? -1.953 10.899 51.128 1.00 48.31 85 GLU A CA 1
ATOM 660 C C . GLU A 1 85 ? -2.739 9.623 51.487 1.00 48.31 85 GLU A C 1
ATOM 662 O O . GLU A 1 85 ? -2.667 9.135 52.611 1.00 48.31 85 GLU A O 1
ATOM 667 N N . ARG A 1 86 ? -3.607 9.162 50.574 1.00 49.50 86 ARG A N 1
ATOM 668 C CA . ARG A 1 86 ? -4.296 7.858 50.555 1.00 49.50 86 ARG A CA 1
ATOM 669 C C . ARG A 1 86 ? -5.277 7.810 49.385 1.00 49.50 86 ARG A C 1
ATOM 671 O O . ARG A 1 86 ? -6.468 8.022 49.549 1.00 49.50 86 ARG A O 1
ATOM 678 N N . THR A 1 87 ? -4.764 7.433 48.221 1.00 45.31 87 THR A N 1
ATOM 679 C CA . THR A 1 87 ? -5.342 6.332 47.436 1.00 45.31 87 THR A CA 1
ATOM 680 C C . THR A 1 87 ? -4.291 5.861 46.432 1.00 45.31 87 THR A C 1
ATOM 682 O O . THR A 1 87 ? -4.483 5.947 45.226 1.00 45.31 87 THR A O 1
ATOM 685 N N . ASP A 1 88 ? -3.204 5.271 46.940 1.00 45.72 88 ASP A N 1
ATOM 686 C CA . ASP A 1 88 ? -2.605 4.099 46.278 1.00 45.72 88 ASP A CA 1
ATOM 687 C C . ASP A 1 88 ? -3.490 2.876 46.590 1.00 45.72 88 ASP A C 1
ATOM 689 O O . ASP A 1 88 ? -3.079 1.863 47.147 1.00 45.72 88 ASP A O 1
ATOM 693 N N . GLY A 1 89 ? -4.796 3.056 46.378 1.00 38.50 89 GLY A N 1
ATOM 694 C CA . GLY A 1 89 ? -5.785 2.016 46.541 1.00 38.50 89 GLY A CA 1
ATOM 695 C C . GLY A 1 89 ? -5.713 1.211 45.273 1.00 38.50 89 GLY A C 1
ATOM 696 O O . GLY A 1 89 ? -6.257 1.668 44.268 1.00 38.50 89 GLY A O 1
ATOM 697 N N . ASP A 1 90 ? -4.978 0.099 45.339 1.00 50.28 90 ASP A N 1
ATOM 698 C CA . ASP A 1 90 ? -5.010 -1.036 44.424 1.00 50.28 90 ASP A CA 1
ATOM 699 C C . ASP A 1 90 ? -5.928 -0.767 43.241 1.00 50.28 90 ASP A C 1
ATOM 701 O O . ASP A 1 90 ? -7.136 -1.032 43.276 1.00 50.28 90 ASP A O 1
ATOM 705 N N . GLN A 1 91 ? -5.354 -0.176 42.189 1.00 55.59 91 GLN A N 1
ATOM 706 C CA . GLN A 1 91 ? -6.016 -0.111 40.906 1.00 55.59 91 GLN A CA 1
ATOM 707 C C . GLN A 1 91 ? -6.201 -1.575 40.519 1.00 55.59 91 GLN A C 1
ATOM 709 O O . GLN A 1 91 ? -5.285 -2.205 39.987 1.00 55.59 91 GLN A O 1
ATOM 714 N N . HIS A 1 92 ? -7.351 -2.154 40.871 1.00 55.78 92 HIS A N 1
ATOM 715 C CA . HIS A 1 92 ? -7.775 -3.468 40.434 1.00 55.78 92 HIS A CA 1
ATOM 716 C C . HIS A 1 92 ? -7.887 -3.356 38.925 1.00 55.78 92 HIS A C 1
ATOM 718 O O . HIS A 1 92 ? -8.909 -2.975 38.352 1.00 55.78 92 HIS A O 1
ATOM 724 N N . HIS A 1 93 ? -6.751 -3.578 38.280 1.00 61.84 93 HIS A N 1
ATOM 725 C CA . HIS A 1 93 ? -6.612 -3.555 36.856 1.00 61.84 93 HIS A CA 1
ATOM 726 C C . HIS A 1 93 ? -7.553 -4.635 36.360 1.00 61.84 93 HIS A C 1
ATOM 728 O O . HIS A 1 93 ? -7.294 -5.825 36.543 1.00 61.84 93 HIS A O 1
ATOM 734 N N . CYS A 1 94 ? -8.665 -4.214 35.768 1.00 85.38 94 CYS A N 1
ATOM 735 C CA . CYS A 1 94 ? -9.566 -5.143 35.121 1.00 85.38 94 CYS A CA 1
ATOM 736 C C . CYS A 1 94 ? -8.733 -6.021 34.173 1.00 85.38 94 CYS A C 1
ATOM 738 O O . CYS A 1 94 ? -7.941 -5.512 33.370 1.00 85.38 94 CYS A O 1
ATOM 740 N N . THR A 1 95 ? -8.869 -7.340 34.300 1.00 85.94 95 THR A N 1
ATOM 741 C CA . THR A 1 95 ? -8.118 -8.324 33.505 1.00 85.94 95 THR A CA 1
ATOM 742 C C . THR A 1 95 ? -8.324 -8.089 32.008 1.00 85.94 95 THR A C 1
ATOM 744 O O . THR A 1 95 ? -7.379 -8.190 31.224 1.00 85.94 95 THR A O 1
ATOM 747 N N . GLN A 1 96 ? -9.527 -7.653 31.624 1.00 88.19 96 GLN A N 1
ATOM 748 C CA . GLN A 1 96 ? -9.856 -7.221 30.268 1.00 88.19 96 GLN A CA 1
ATOM 749 C C . GLN A 1 96 ? -9.047 -5.987 29.845 1.00 88.19 96 GLN A C 1
ATOM 751 O O . GLN A 1 96 ? -8.473 -5.974 28.758 1.00 88.19 96 GLN A O 1
ATOM 756 N N . CYS A 1 97 ? -8.915 -4.977 30.710 1.00 89.56 97 CYS A N 1
ATOM 757 C CA . CYS A 1 97 ? -8.097 -3.795 30.428 1.00 89.56 97 CYS A CA 1
ATOM 758 C C . CYS A 1 97 ? -6.614 -4.153 30.251 1.00 89.56 97 CYS A C 1
ATOM 760 O O . CYS A 1 97 ? -5.956 -3.607 29.368 1.00 89.56 97 CYS A O 1
ATOM 762 N N . GLN A 1 98 ? -6.075 -5.081 31.047 1.00 91.44 98 GLN A N 1
ATOM 763 C CA . GLN A 1 98 ? -4.691 -5.544 30.878 1.00 91.44 98 GLN A CA 1
ATOM 764 C C . GLN A 1 98 ? -4.493 -6.297 29.558 1.00 91.44 98 GLN A C 1
ATOM 766 O O . GLN A 1 98 ? -3.491 -6.088 28.871 1.00 91.44 98 GLN A O 1
ATOM 771 N N . LEU A 1 99 ? -5.447 -7.154 29.187 1.00 93.44 99 LEU A N 1
ATOM 772 C CA . LEU A 1 99 ? -5.398 -7.908 27.937 1.00 93.44 99 LEU A CA 1
ATOM 773 C C . LEU A 1 99 ? -5.462 -6.977 26.720 1.00 93.44 99 LEU A C 1
ATOM 775 O O . LEU A 1 99 ? -4.664 -7.120 25.793 1.00 93.44 99 LEU A O 1
ATOM 779 N N . LEU A 1 100 ? -6.348 -5.981 26.752 1.00 94.19 100 LEU A N 1
ATOM 780 C CA . LEU A 1 100 ? -6.460 -4.979 25.692 1.00 94.19 100 LEU A CA 1
ATOM 781 C C . LEU A 1 100 ? -5.196 -4.122 25.572 1.00 94.19 100 LEU A C 1
ATOM 783 O O . LEU A 1 100 ? -4.735 -3.893 24.456 1.00 94.19 100 LEU A O 1
ATOM 787 N N . LYS A 1 101 ? -4.585 -3.711 26.693 1.00 94.75 101 LYS A N 1
ATOM 788 C CA . LYS A 1 101 ? -3.300 -2.990 26.680 1.00 94.75 101 LYS A CA 1
ATOM 789 C C . LYS A 1 101 ? -2.196 -3.810 26.014 1.00 94.75 101 LYS A C 1
ATOM 791 O O . LYS A 1 101 ? -1.512 -3.295 25.135 1.00 94.75 101 LYS A O 1
ATOM 796 N N . LYS A 1 102 ? -2.069 -5.095 26.367 1.00 96.06 102 LYS A N 1
ATOM 797 C CA . LYS A 1 102 ? -1.091 -6.001 25.738 1.00 96.06 102 LYS A CA 1
ATOM 798 C C . LYS A 1 102 ? -1.337 -6.152 24.238 1.00 96.06 10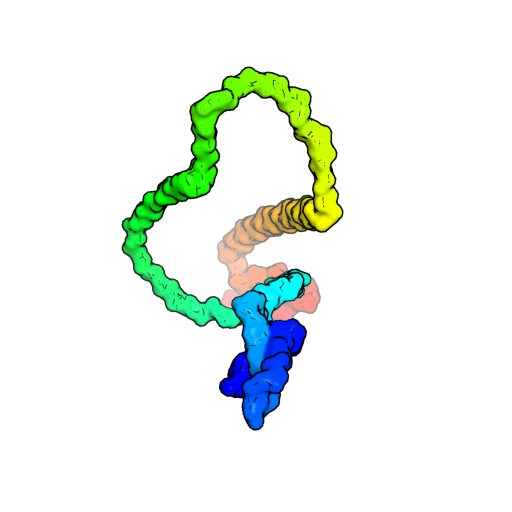2 LYS A C 1
ATOM 800 O O . LYS A 1 102 ? -0.390 -6.102 23.460 1.00 96.06 102 LYS A O 1
ATOM 805 N N . LYS A 1 103 ? -2.598 -6.308 23.824 1.00 96.94 103 LYS A N 1
ATOM 806 C CA . LYS A 1 103 ? -2.956 -6.410 22.403 1.00 96.94 103 LYS A CA 1
ATOM 807 C C . LYS A 1 103 ? -2.610 -5.127 21.643 1.00 96.94 103 LYS A C 1
ATOM 809 O O . LYS A 1 103 ? -2.029 -5.199 20.567 1.00 96.94 103 LYS A O 1
ATOM 814 N N . LEU A 1 104 ? -2.920 -3.964 22.216 1.00 97.19 104 LEU A N 1
ATOM 815 C CA . LEU A 1 104 ? -2.578 -2.672 21.623 1.00 97.19 104 LEU A CA 1
ATOM 816 C C . LEU A 1 104 ? -1.063 -2.505 21.470 1.00 97.19 104 LEU A C 1
ATOM 818 O O . LEU A 1 104 ? -0.596 -2.061 20.425 1.00 97.19 104 LEU A O 1
ATOM 822 N N . GLU A 1 105 ? -0.293 -2.890 22.486 1.00 97.50 105 GLU A N 1
ATOM 823 C CA . GLU A 1 105 ? 1.167 -2.829 22.440 1.00 97.50 105 GLU A CA 1
ATOM 824 C C . GLU A 1 105 ? 1.740 -3.738 21.342 1.00 97.50 105 GLU A C 1
ATOM 826 O O . GLU A 1 105 ? 2.607 -3.313 20.576 1.00 97.50 105 GLU A O 1
ATOM 831 N N . GLN A 1 106 ? 1.214 -4.959 21.206 1.00 97.81 106 GLN A N 1
ATOM 832 C CA . GLN A 1 106 ? 1.596 -5.884 20.136 1.00 97.81 106 GLN A CA 1
ATOM 833 C C . GLN A 1 106 ? 1.285 -5.315 18.746 1.00 97.81 106 GLN A C 1
ATOM 835 O O . GLN A 1 106 ? 2.157 -5.322 17.876 1.00 97.81 106 GLN A O 1
ATOM 840 N N . GLU A 1 107 ? 0.080 -4.777 18.544 1.00 97.75 107 GLU A N 1
ATOM 841 C CA . GLU A 1 107 ? -0.317 -4.154 17.275 1.00 97.75 107 GLU A CA 1
ATOM 842 C C . GLU A 1 107 ? 0.532 -2.922 16.945 1.00 97.75 107 GLU A C 1
ATOM 844 O O . GLU A 1 107 ? 0.946 -2.734 15.800 1.00 97.75 107 GLU A O 1
ATOM 849 N N . MET A 1 108 ? 0.865 -2.102 17.943 1.00 97.88 108 MET A N 1
ATOM 850 C CA . MET A 1 108 ? 1.744 -0.946 17.764 1.00 97.88 108 MET A CA 1
ATOM 851 C C . MET A 1 108 ? 3.150 -1.380 17.331 1.00 97.88 108 MET A C 1
ATOM 853 O O . MET A 1 108 ? 3.710 -0.826 16.382 1.00 97.88 108 MET A O 1
ATOM 857 N N . GLN A 1 109 ? 3.714 -2.406 17.975 1.00 97.88 109 GLN A N 1
ATOM 858 C CA . GLN A 1 109 ? 5.017 -2.957 17.598 1.00 97.88 109 GLN A CA 1
ATOM 859 C C . GLN A 1 109 ? 4.997 -3.568 16.192 1.00 97.88 109 GLN A C 1
ATOM 861 O O . GLN A 1 109 ? 5.944 -3.373 15.425 1.00 97.88 109 GLN A O 1
ATOM 866 N N . HIS A 1 110 ? 3.933 -4.292 15.844 1.00 97.75 110 HIS A N 1
ATOM 867 C CA . HIS A 1 110 ? 3.743 -4.866 14.516 1.00 97.75 110 HIS A CA 1
ATOM 868 C C . HIS A 1 110 ? 3.641 -3.770 13.446 1.00 97.75 110 HIS A C 1
ATOM 870 O O . HIS A 1 110 ? 4.381 -3.790 12.460 1.00 97.75 110 HIS A O 1
ATOM 876 N N . THR A 1 111 ? 2.827 -2.746 13.695 1.00 97.75 111 THR A N 1
ATOM 877 C CA . THR A 1 111 ? 2.675 -1.585 12.808 1.00 97.75 111 THR A CA 1
ATOM 878 C C . THR A 1 111 ? 4.006 -0.860 12.604 1.00 97.75 111 THR A C 1
ATOM 880 O O . THR A 1 111 ? 4.378 -0.562 11.471 1.00 97.75 111 THR A O 1
ATOM 883 N N . ALA A 1 112 ? 4.788 -0.654 13.667 1.00 98.19 112 ALA A N 1
ATOM 884 C CA . ALA A 1 112 ? 6.107 -0.025 13.582 1.00 98.19 112 ALA A CA 1
ATOM 885 C C . ALA A 1 112 ? 7.146 -0.865 12.808 1.00 98.19 112 ALA A C 1
ATOM 887 O O . ALA A 1 112 ? 8.125 -0.324 12.285 1.00 98.19 112 ALA A O 1
ATOM 888 N N . ARG A 1 113 ? 6.991 -2.195 12.745 1.00 98.12 113 ARG A N 1
ATOM 889 C CA . ARG A 1 113 ? 7.822 -3.056 11.881 1.00 98.12 113 ARG A CA 1
ATOM 890 C C . ARG A 1 113 ? 7.427 -2.888 10.418 1.00 98.12 113 ARG A C 1
ATOM 892 O O . ARG A 1 113 ? 8.291 -2.575 9.605 1.00 98.12 113 ARG A O 1
ATOM 899 N N . LEU A 1 114 ? 6.133 -2.989 10.114 1.00 98.31 114 LEU A N 1
ATOM 900 C CA . LEU A 1 114 ? 5.621 -2.815 8.752 1.00 98.31 114 LEU A CA 1
ATOM 901 C C . LEU A 1 114 ? 5.938 -1.429 8.179 1.00 98.31 114 LEU A C 1
ATOM 903 O O . LEU A 1 114 ? 6.317 -1.317 7.017 1.00 98.31 114 LEU A O 1
ATOM 907 N N . GLN A 1 115 ? 5.847 -0.374 8.992 1.00 98.12 115 GLN A N 1
ATOM 908 C CA . GLN A 1 115 ? 6.226 0.979 8.576 1.00 98.12 115 GLN A CA 1
ATOM 909 C C . GLN A 1 115 ? 7.699 1.059 8.155 1.00 98.12 115 GLN A C 1
ATOM 911 O O . GLN A 1 115 ? 8.006 1.629 7.110 1.00 98.12 115 GLN A O 1
ATOM 916 N N . ARG A 1 116 ? 8.608 0.432 8.912 1.00 98.25 116 ARG A N 1
ATOM 917 C CA . ARG A 1 116 ? 10.035 0.381 8.556 1.00 98.25 116 ARG A CA 1
ATOM 918 C C . ARG A 1 116 ? 10.276 -0.382 7.255 1.00 98.25 116 ARG A C 1
ATOM 920 O O . ARG A 1 116 ? 11.039 0.089 6.412 1.00 98.25 116 ARG A O 1
ATOM 927 N N . GLU A 1 117 ? 9.608 -1.517 7.065 1.00 97.94 117 GLU A N 1
ATOM 928 C CA . GLU A 1 117 ? 9.690 -2.290 5.818 1.00 97.94 117 GLU A CA 1
ATOM 929 C C . GLU A 1 117 ? 9.162 -1.490 4.617 1.00 97.94 117 GLU A C 1
ATOM 931 O O . GLU A 1 117 ? 9.787 -1.473 3.553 1.00 97.94 117 GLU A O 1
ATOM 936 N N . ALA A 1 118 ? 8.058 -0.761 4.792 1.00 98.25 118 ALA A N 1
ATOM 937 C CA . ALA A 1 118 ? 7.486 0.098 3.761 1.00 98.25 118 ALA A CA 1
ATOM 938 C C . ALA A 1 118 ? 8.419 1.265 3.395 1.00 98.25 118 ALA A C 1
ATOM 940 O O . ALA A 1 118 ? 8.608 1.561 2.213 1.00 98.25 118 ALA A O 1
ATOM 941 N N . GLU A 1 119 ? 9.048 1.910 4.380 1.00 98.31 119 GLU A N 1
ATOM 942 C CA . GLU A 1 119 ? 10.040 2.961 4.134 1.00 98.31 119 GLU A CA 1
ATOM 943 C C . GLU A 1 119 ? 11.277 2.435 3.404 1.00 98.31 119 GLU A C 1
ATOM 945 O O . GLU A 1 119 ? 11.806 3.097 2.503 1.00 98.31 119 GLU A O 1
ATOM 950 N N . GLU A 1 120 ? 11.743 1.240 3.762 1.00 98.12 120 GLU A N 1
ATOM 951 C CA . GLU A 1 120 ? 12.848 0.598 3.064 1.00 98.12 120 GLU A CA 1
ATOM 952 C C . GLU A 1 120 ? 12.470 0.277 1.613 1.00 98.12 120 GLU A C 1
ATOM 954 O O . GLU A 1 120 ? 13.220 0.607 0.687 1.00 98.12 120 GLU A O 1
ATOM 959 N N . MET A 1 121 ? 11.284 -0.295 1.391 1.00 98.19 121 MET A N 1
ATOM 960 C CA . MET A 1 121 ? 10.769 -0.577 0.053 1.00 98.19 121 MET A CA 1
ATOM 961 C C . MET A 1 121 ? 10.624 0.707 -0.770 1.00 98.19 121 MET A C 1
ATOM 963 O O . MET A 1 121 ? 11.055 0.743 -1.922 1.00 98.19 121 MET A O 1
ATOM 967 N N . LYS A 1 122 ? 10.137 1.798 -0.170 1.00 98.19 122 LYS A N 1
ATOM 968 C CA . LYS A 1 122 ? 10.059 3.121 -0.806 1.00 98.19 122 LYS A CA 1
ATOM 969 C C . LYS A 1 122 ? 11.435 3.628 -1.243 1.00 98.19 122 LYS A C 1
ATOM 971 O O . LYS A 1 122 ? 11.583 4.101 -2.370 1.00 98.19 122 LYS A O 1
ATOM 976 N N . LYS 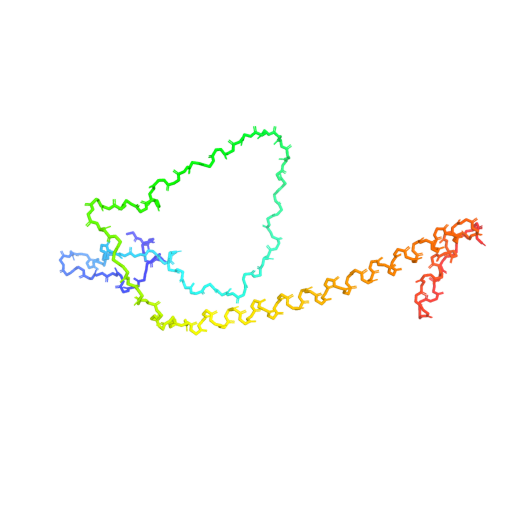A 1 123 ? 12.462 3.499 -0.395 1.00 98.38 123 LYS A N 1
ATOM 977 C CA . LYS A 1 123 ? 13.847 3.866 -0.753 1.00 98.38 123 LYS A CA 1
ATOM 978 C C . LYS A 1 123 ? 14.377 3.012 -1.907 1.00 98.38 123 LYS A C 1
ATOM 980 O O . LYS A 1 123 ? 15.057 3.541 -2.787 1.00 98.38 123 LYS A O 1
ATOM 985 N N . ARG A 1 124 ? 14.073 1.709 -1.919 1.00 97.56 124 ARG A N 1
ATOM 986 C CA . ARG A 1 124 ? 14.451 0.798 -3.014 1.00 97.56 124 ARG A CA 1
ATOM 987 C C . ARG A 1 124 ? 13.767 1.189 -4.325 1.00 97.56 124 ARG A C 1
ATOM 989 O O . ARG A 1 124 ? 14.456 1.316 -5.332 1.00 97.56 124 ARG A O 1
ATOM 996 N N . LEU A 1 125 ? 12.461 1.455 -4.298 1.00 96.69 125 LEU A N 1
ATOM 997 C CA . LEU A 1 125 ? 11.700 1.899 -5.470 1.00 96.69 125 LEU A CA 1
ATOM 998 C C . LEU A 1 125 ? 12.231 3.220 -6.028 1.00 96.69 125 LEU A C 1
ATOM 1000 O O . LEU A 1 125 ? 12.453 3.319 -7.227 1.00 96.69 125 LEU A O 1
ATOM 1004 N N . TYR A 1 126 ? 12.534 4.196 -5.170 1.00 97.56 126 TYR A N 1
ATOM 1005 C CA . TYR A 1 126 ? 13.111 5.469 -5.612 1.00 97.56 126 TYR A CA 1
ATOM 1006 C C . TYR A 1 126 ? 14.460 5.296 -6.330 1.00 97.56 126 TYR A C 1
ATOM 1008 O O . TYR A 1 126 ? 14.743 5.963 -7.324 1.00 97.56 126 TYR A O 1
ATOM 1016 N N . ARG A 1 127 ? 15.311 4.382 -5.845 1.00 97.19 127 ARG A N 1
ATOM 1017 C CA . ARG A 1 127 ? 16.579 4.064 -6.520 1.00 97.19 127 ARG A CA 1
ATOM 1018 C C . ARG A 1 127 ? 16.348 3.415 -7.884 1.00 97.19 127 ARG A C 1
ATOM 1020 O O . ARG A 1 127 ? 17.053 3.771 -8.823 1.00 97.19 127 ARG A O 1
ATOM 1027 N N . LEU A 1 128 ? 15.393 2.488 -7.983 1.00 94.88 128 LEU A N 1
ATOM 1028 C CA . LEU A 1 128 ? 15.042 1.835 -9.247 1.00 94.88 128 LEU A CA 1
ATOM 1029 C C . LEU A 1 128 ? 14.463 2.834 -10.256 1.00 94.88 128 LEU A C 1
ATOM 1031 O O . LEU A 1 128 ? 14.938 2.857 -11.383 1.00 94.88 128 LEU A O 1
ATOM 1035 N N . ASP A 1 129 ? 13.560 3.723 -9.836 1.00 94.81 129 ASP A N 1
ATOM 1036 C CA . ASP A 1 129 ? 12.989 4.789 -10.680 1.00 94.81 129 ASP A CA 1
ATOM 1037 C C . ASP A 1 129 ? 14.076 5.706 -11.265 1.00 94.81 129 ASP A C 1
ATOM 1039 O O . ASP A 1 129 ? 14.068 6.028 -12.452 1.00 94.81 129 ASP A O 1
ATOM 1043 N N . ARG A 1 130 ? 15.082 6.078 -10.462 1.00 96.44 130 ARG A N 1
ATOM 1044 C CA . ARG A 1 130 ? 16.215 6.870 -10.960 1.00 96.44 130 ARG A CA 1
ATOM 1045 C C . ARG A 1 130 ? 17.027 6.125 -12.026 1.00 96.44 130 ARG A C 1
ATOM 1047 O O . ARG A 1 130 ? 17.515 6.759 -12.960 1.00 96.44 130 ARG A O 1
ATOM 1054 N N . ILE A 1 131 ? 17.209 4.813 -11.871 1.00 94.25 131 ILE A N 1
ATOM 1055 C CA . ILE A 1 131 ? 17.912 3.981 -12.858 1.00 94.25 131 ILE A CA 1
ATOM 1056 C C . ILE A 1 131 ? 17.074 3.866 -14.131 1.00 94.25 131 ILE A C 1
ATOM 1058 O O . ILE A 1 131 ? 17.605 4.083 -15.214 1.00 94.25 131 ILE A O 1
ATOM 1062 N N . GLU A 1 132 ? 15.778 3.586 -14.003 1.00 93.69 132 GLU A N 1
ATOM 1063 C CA . GLU A 1 132 ? 14.839 3.462 -15.120 1.00 93.69 132 GLU A CA 1
ATOM 1064 C C . GLU A 1 132 ? 14.802 4.733 -15.972 1.00 93.69 132 GLU A C 1
ATOM 1066 O O . GLU A 1 132 ? 15.031 4.664 -17.177 1.00 93.69 132 GLU A O 1
ATOM 1071 N N . LYS A 1 133 ? 14.674 5.907 -15.343 1.00 94.38 133 LYS A N 1
ATOM 1072 C CA . LYS A 1 133 ? 14.767 7.206 -16.033 1.00 94.38 133 LYS A CA 1
ATOM 1073 C C . LYS A 1 133 ? 16.111 7.422 -16.722 1.00 94.38 133 LYS A C 1
ATOM 1075 O O . LYS A 1 133 ? 16.181 8.039 -17.778 1.00 94.38 133 LYS A O 1
ATOM 1080 N N . GLY A 1 134 ? 17.195 6.927 -16.123 1.00 94.81 134 GLY A N 1
ATOM 1081 C CA . GLY A 1 134 ? 18.511 6.933 -16.755 1.00 94.81 134 GLY A CA 1
ATOM 1082 C C . GLY A 1 134 ? 18.549 6.067 -18.014 1.00 94.81 134 GLY A C 1
ATOM 1083 O O . GLY A 1 134 ? 19.110 6.495 -19.018 1.00 94.81 134 GLY A O 1
ATOM 1084 N N . LEU A 1 135 ? 17.929 4.884 -17.973 1.00 94.38 135 LEU A N 1
ATOM 1085 C CA . LEU A 1 135 ? 17.860 3.941 -19.092 1.00 94.38 135 LEU A CA 1
ATOM 1086 C C . LEU A 1 135 ? 16.949 4.429 -20.222 1.00 94.38 135 LEU A C 1
ATOM 1088 O O . LEU A 1 135 ? 17.305 4.244 -21.381 1.00 94.38 135 LEU A O 1
ATOM 1092 N N . GLN A 1 136 ? 15.839 5.099 -19.905 1.00 92.75 136 GLN A N 1
ATOM 1093 C CA . GLN A 1 136 ? 14.916 5.683 -20.891 1.00 92.75 136 GLN A CA 1
ATOM 1094 C C . GLN A 1 136 ? 15.581 6.708 -21.826 1.00 92.75 136 GLN A C 1
ATOM 1096 O O . GLN A 1 136 ? 15.081 6.955 -22.917 1.00 92.75 136 GLN A O 1
ATOM 1101 N N . ASN A 1 137 ? 16.729 7.280 -21.446 1.00 92.00 137 ASN A N 1
ATOM 1102 C CA . ASN A 1 137 ? 17.493 8.171 -22.328 1.00 92.00 137 ASN A CA 1
ATOM 1103 C C . ASN A 1 137 ? 18.262 7.430 -23.438 1.00 92.00 137 ASN A C 1
ATOM 1105 O O . ASN A 1 137 ? 18.735 8.072 -24.373 1.00 92.00 137 ASN A O 1
ATOM 1109 N N . PHE A 1 138 ? 18.449 6.111 -23.315 1.00 93.75 138 PHE A N 1
ATOM 1110 C CA . PHE A 1 138 ? 19.304 5.315 -24.206 1.00 93.75 138 PHE A CA 1
ATOM 1111 C C . PHE A 1 138 ? 18.600 4.111 -24.827 1.00 93.75 138 PHE A C 1
ATOM 1113 O O . PHE A 1 138 ? 19.011 3.652 -25.890 1.00 93.75 138 PHE A O 1
ATOM 1120 N N . LEU A 1 139 ? 17.602 3.562 -24.141 1.00 92.00 139 LEU A N 1
ATOM 1121 C CA . LEU A 1 139 ? 16.899 2.348 -24.525 1.00 92.00 139 LEU A CA 1
ATOM 1122 C C . LEU A 1 139 ? 15.456 2.672 -24.888 1.00 92.00 139 LEU A C 1
ATOM 1124 O O . LEU A 1 139 ? 14.846 3.572 -24.308 1.00 92.00 139 LEU A O 1
ATOM 1128 N N . TYR A 1 140 ? 14.895 1.880 -25.796 1.00 91.56 140 TYR A N 1
ATOM 1129 C CA . TYR A 1 140 ? 13.472 1.943 -26.090 1.00 91.56 140 TYR A CA 1
ATOM 1130 C C . TYR A 1 140 ? 12.642 1.409 -24.920 1.00 91.56 140 TYR A C 1
ATOM 1132 O O . TYR A 1 140 ? 13.077 0.594 -24.102 1.00 91.56 140 TYR A O 1
ATOM 1140 N N . GLU A 1 141 ? 11.404 1.876 -24.850 1.00 89.75 141 GLU A N 1
ATOM 1141 C CA . GLU A 1 141 ? 10.458 1.567 -23.781 1.00 89.75 141 GLU A CA 1
ATOM 1142 C C . GLU A 1 141 ? 10.230 0.054 -23.581 1.00 89.75 141 GLU A C 1
ATOM 1144 O O . GLU A 1 141 ? 10.087 -0.432 -22.459 1.00 89.75 141 GLU A O 1
ATOM 1149 N N . ASP A 1 142 ? 10.219 -0.735 -24.651 1.00 90.00 142 ASP A N 1
ATOM 1150 C CA . ASP A 1 142 ? 10.108 -2.198 -24.594 1.00 90.00 142 ASP A CA 1
ATOM 1151 C C . ASP A 1 142 ? 11.390 -2.902 -24.123 1.00 90.00 142 ASP A C 1
ATOM 1153 O O . ASP A 1 142 ? 11.286 -3.894 -23.398 1.00 90.00 142 ASP A O 1
ATOM 1157 N N . GLN A 1 143 ? 12.576 -2.373 -24.436 1.00 89.38 143 GLN A N 1
ATOM 1158 C CA . GLN A 1 143 ? 13.853 -2.834 -23.874 1.00 89.38 143 GLN A CA 1
ATOM 1159 C C . GLN A 1 143 ? 13.899 -2.602 -22.364 1.00 89.38 143 GLN A C 1
ATOM 1161 O O . GLN A 1 143 ? 14.232 -3.522 -21.613 1.00 89.38 143 GLN A O 1
ATOM 1166 N N . VAL A 1 144 ? 13.494 -1.415 -21.902 1.00 90.81 144 VAL A N 1
ATOM 1167 C CA . VAL A 1 144 ? 13.391 -1.104 -20.467 1.00 90.81 144 VAL A CA 1
ATOM 1168 C C . VAL A 1 144 ? 12.382 -2.035 -19.785 1.00 90.81 144 VAL A C 1
ATOM 1170 O O . VAL A 1 144 ? 12.706 -2.665 -18.775 1.00 90.81 144 VAL A O 1
ATOM 1173 N N . ARG A 1 145 ? 11.193 -2.232 -20.373 1.00 89.44 145 ARG A N 1
ATOM 1174 C CA . ARG A 1 145 ? 10.192 -3.181 -19.849 1.00 89.44 145 ARG A CA 1
ATOM 1175 C C . ARG A 1 145 ? 10.696 -4.622 -19.802 1.00 89.44 145 ARG A C 1
ATOM 1177 O O . ARG A 1 145 ? 10.410 -5.323 -18.833 1.00 89.44 145 ARG A O 1
ATOM 1184 N N . ALA A 1 146 ? 11.437 -5.073 -20.814 1.00 89.75 146 ALA A N 1
ATOM 1185 C CA . ALA A 1 146 ? 11.986 -6.426 -20.865 1.00 89.75 146 ALA A CA 1
ATOM 1186 C C . ALA A 1 146 ? 12.989 -6.689 -19.729 1.00 89.75 146 ALA A C 1
ATOM 1188 O O . ALA A 1 146 ? 13.002 -7.789 -19.173 1.00 89.75 146 ALA A O 1
ATOM 1189 N N . LEU A 1 147 ? 13.785 -5.682 -19.349 1.00 87.88 147 LEU A N 1
ATOM 1190 C CA . LEU A 1 147 ? 14.724 -5.761 -18.222 1.00 87.88 147 LEU A CA 1
ATOM 1191 C C . LEU A 1 147 ? 14.013 -5.875 -16.865 1.00 87.88 147 LEU A C 1
ATOM 1193 O O . LEU A 1 147 ? 14.542 -6.505 -15.947 1.00 87.88 147 LEU A O 1
ATOM 1197 N N . SER A 1 148 ? 12.808 -5.316 -16.751 1.00 86.44 148 SER A N 1
ATOM 1198 C CA . SER A 1 148 ? 11.974 -5.388 -15.544 1.00 86.44 148 SER A CA 1
ATOM 1199 C C . SER A 1 148 ? 11.246 -6.729 -15.377 1.00 86.44 148 SER A C 1
ATOM 1201 O O . SER A 1 148 ? 10.717 -7.016 -14.299 1.00 86.44 148 SER A O 1
ATOM 1203 N N . LEU A 1 149 ? 11.214 -7.584 -16.406 1.00 87.75 149 LEU A N 1
ATOM 1204 C CA . LEU A 1 149 ? 10.574 -8.894 -16.310 1.00 87.75 149 LEU A CA 1
ATOM 1205 C C . LEU A 1 149 ? 11.381 -9.846 -15.416 1.00 87.75 149 LEU A C 1
ATOM 1207 O O . LEU A 1 149 ? 12.595 -10.013 -15.545 1.00 87.75 149 LEU A O 1
ATOM 1211 N N . ALA A 1 150 ? 10.686 -10.553 -14.521 1.00 82.00 150 ALA A N 1
ATOM 1212 C CA . ALA A 1 150 ? 11.306 -11.606 -13.724 1.00 82.00 150 ALA A CA 1
ATOM 1213 C C . ALA A 1 150 ? 11.915 -12.681 -14.642 1.00 82.00 150 ALA A C 1
ATOM 1215 O O . ALA A 1 150 ? 11.301 -13.070 -15.631 1.00 82.00 150 ALA A O 1
ATOM 1216 N N . LYS A 1 151 ? 13.075 -13.251 -14.277 1.00 73.38 151 LYS A N 1
ATOM 1217 C CA . LYS A 1 151 ? 13.863 -14.201 -15.106 1.00 73.38 151 LYS A CA 1
ATOM 1218 C C . LYS A 1 151 ? 13.081 -15.384 -15.716 1.00 73.38 151 LYS A C 1
ATOM 1220 O O . LYS A 1 151 ? 13.564 -15.996 -16.670 1.00 73.38 151 LYS A O 1
ATOM 1225 N N . ARG A 1 152 ? 11.918 -15.734 -15.149 1.00 66.56 152 ARG A N 1
ATOM 1226 C CA . ARG A 1 152 ? 11.011 -16.804 -15.607 1.00 66.56 152 ARG A CA 1
ATOM 1227 C C . ARG A 1 152 ? 9.999 -16.353 -16.673 1.00 66.56 152 ARG A C 1
ATOM 1229 O O . ARG A 1 152 ? 9.475 -17.200 -17.385 1.00 66.56 152 ARG A O 1
ATOM 1236 N N . SER A 1 153 ? 9.752 -15.053 -16.812 1.00 64.38 153 SER A N 1
ATOM 1237 C CA . SER A 1 153 ? 8.880 -14.452 -17.824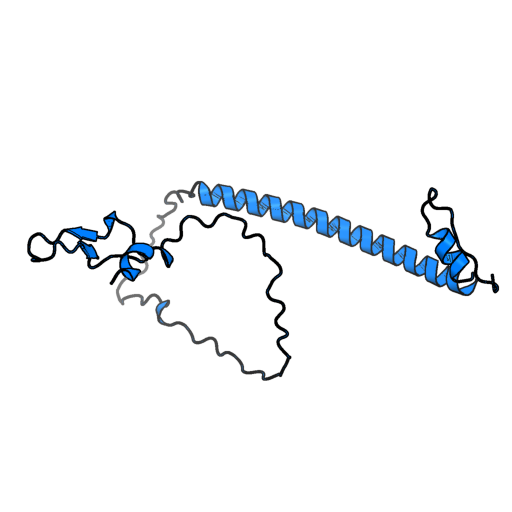 1.00 64.38 153 SER A CA 1
ATOM 1238 C C . SER A 1 153 ? 9.743 -13.776 -18.891 1.00 64.38 153 SER A C 1
ATOM 1240 O O . SER A 1 153 ? 10.062 -12.601 -18.793 1.00 64.38 153 SER A O 1
ATOM 1242 N N . ARG A 1 154 ? 10.197 -14.531 -19.898 1.00 65.00 154 ARG A N 1
ATOM 1243 C CA . ARG A 1 154 ? 11.057 -13.998 -20.980 1.00 65.00 154 ARG A CA 1
ATOM 1244 C C . ARG A 1 154 ? 10.294 -13.583 -22.240 1.00 65.00 154 ARG A C 1
ATOM 1246 O O . ARG A 1 154 ? 10.903 -13.392 -23.286 1.00 65.00 154 ARG A O 1
ATOM 1253 N N . ARG A 1 155 ? 8.964 -13.484 -22.183 1.00 77.25 155 ARG A N 1
ATOM 1254 C CA . ARG A 1 155 ? 8.168 -13.051 -23.340 1.00 77.25 155 ARG A CA 1
ATOM 1255 C C . ARG A 1 155 ? 8.065 -11.530 -23.346 1.00 77.25 155 ARG A C 1
ATOM 1257 O O . ARG A 1 155 ? 7.064 -10.979 -22.905 1.00 77.25 155 ARG A O 1
ATOM 1264 N N . ALA A 1 156 ? 9.119 -10.878 -23.822 1.00 79.69 156 ALA A N 1
ATOM 1265 C CA . ALA A 1 156 ? 9.037 -9.487 -24.241 1.00 79.69 156 ALA A CA 1
ATOM 1266 C C . ALA A 1 156 ? 8.456 -9.435 -25.662 1.00 79.69 156 ALA A C 1
ATOM 1268 O O . ALA A 1 156 ? 8.835 -10.236 -26.518 1.00 79.69 156 ALA A O 1
ATOM 1269 N N . VAL A 1 157 ? 7.506 -8.529 -25.883 1.00 83.44 157 VAL A N 1
ATOM 1270 C CA . VAL A 1 157 ? 6.997 -8.195 -27.216 1.00 83.44 157 VAL A CA 1
ATOM 1271 C C . VAL A 1 157 ? 7.695 -6.910 -27.637 1.00 83.44 157 VAL A C 1
ATOM 1273 O O . VAL A 1 157 ? 7.638 -5.926 -26.901 1.00 83.44 157 VAL A O 1
ATOM 1276 N N . TRP A 1 158 ? 8.358 -6.956 -28.786 1.00 88.06 158 TRP A N 1
ATOM 1277 C CA . TRP A 1 158 ? 9.153 -5.860 -29.331 1.00 88.06 158 TRP A CA 1
ATOM 1278 C C . TRP A 1 158 ? 8.305 -5.017 -30.279 1.00 88.06 158 TRP A C 1
ATOM 1280 O O . TRP A 1 158 ? 7.523 -5.575 -31.060 1.00 88.06 158 TRP A O 1
ATOM 1290 N N . SER A 1 159 ? 8.420 -3.693 -30.196 1.00 85.94 159 SER A N 1
ATOM 1291 C CA . SER A 1 159 ? 7.840 -2.815 -31.211 1.00 85.94 159 SER A CA 1
ATOM 1292 C C . SER A 1 159 ? 8.699 -2.846 -32.486 1.00 85.94 159 SER A C 1
ATOM 1294 O O . SER A 1 159 ? 9.855 -3.257 -32.444 1.00 85.94 159 SER A O 1
ATOM 1296 N N . PRO A 1 160 ? 8.163 -2.424 -33.646 1.00 83.00 160 PRO A N 1
ATOM 1297 C CA . PRO A 1 160 ? 8.936 -2.376 -34.893 1.00 83.00 160 PRO A CA 1
ATOM 1298 C C . PRO A 1 160 ? 10.110 -1.382 -34.875 1.00 83.00 160 PRO A C 1
ATOM 1300 O O . PRO A 1 160 ? 10.952 -1.415 -35.764 1.00 83.00 160 PRO A O 1
ATOM 1303 N N . GLU A 1 161 ? 10.109 -0.463 -33.911 1.00 76.69 161 GLU A N 1
ATOM 1304 C CA . GLU A 1 161 ? 11.076 0.632 -33.760 1.00 76.69 161 GLU A CA 1
ATOM 1305 C C . GLU A 1 161 ? 12.318 0.215 -32.952 1.00 76.69 161 GLU A C 1
ATOM 1307 O O . GLU A 1 161 ? 13.297 0.963 -32.909 1.00 76.69 161 GLU A O 1
ATOM 1312 N N . THR A 1 162 ? 12.271 -0.975 -32.348 1.00 78.25 162 THR A N 1
ATOM 1313 C CA . THR A 1 162 ? 13.266 -1.532 -31.426 1.00 78.25 162 THR A CA 1
ATOM 1314 C C . THR A 1 162 ? 14.157 -2.573 -32.079 1.00 78.25 162 THR A C 1
ATOM 1316 O O . THR A 1 162 ? 15.373 -2.562 -31.769 1.00 78.25 162 THR A O 1
#